Protein AF-A0A7C8CXV4-F1 (afdb_monomer)

Structure (mmCIF, N/CA/C/O backbone):
data_AF-A0A7C8CXV4-F1
#
_entry.id   AF-A0A7C8CXV4-F1
#
loop_
_atom_site.group_PDB
_atom_site.id
_atom_site.type_symbol
_atom_site.label_atom_id
_atom_site.label_alt_id
_atom_site.label_comp_id
_atom_site.label_asym_id
_atom_site.label_entity_id
_atom_site.label_seq_id
_atom_site.pdbx_PDB_ins_code
_atom_site.Cartn_x
_atom_site.Cartn_y
_atom_site.Cartn_z
_atom_site.occupancy
_atom_site.B_is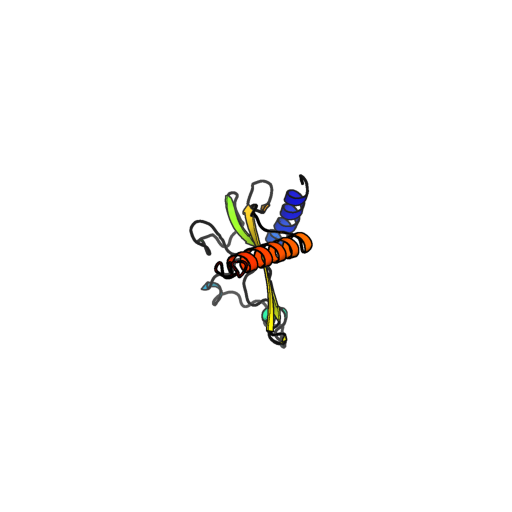o_or_equiv
_atom_site.auth_seq_id
_atom_site.auth_comp_id
_atom_site.auth_asym_id
_atom_site.auth_atom_id
_atom_site.pdbx_PDB_model_num
ATOM 1 N N . MET A 1 1 ? 17.976 12.568 1.603 1.00 44.28 1 MET A N 1
ATOM 2 C CA . MET A 1 1 ? 17.434 12.660 0.219 1.00 44.28 1 MET A CA 1
ATOM 3 C C . MET A 1 1 ? 17.935 11.610 -0.794 1.00 44.28 1 MET A C 1
ATOM 5 O O . MET A 1 1 ? 17.115 10.847 -1.283 1.00 44.28 1 MET A O 1
ATOM 9 N N . LYS A 1 2 ? 19.221 11.546 -1.205 1.00 39.94 2 LYS A N 1
ATOM 10 C CA . LYS A 1 2 ? 19.650 10.566 -2.249 1.00 39.94 2 LYS A CA 1
ATOM 11 C C . LYS A 1 2 ? 19.667 9.095 -1.789 1.00 39.94 2 LYS A C 1
ATOM 13 O O . LYS A 1 2 ? 19.740 8.210 -2.637 1.00 39.94 2 LYS A O 1
ATOM 18 N N . ASN A 1 3 ? 19.592 8.840 -0.480 1.00 49.81 3 ASN A N 1
ATOM 19 C CA . ASN A 1 3 ? 19.761 7.504 0.095 1.00 49.81 3 ASN A CA 1
ATOM 20 C C . ASN A 1 3 ? 18.440 6.863 0.565 1.00 49.81 3 ASN A C 1
ATOM 22 O O . ASN A 1 3 ? 18.346 5.642 0.504 1.00 49.81 3 ASN A O 1
ATOM 26 N N . GLU A 1 4 ? 17.406 7.619 0.971 1.00 52.88 4 GLU A N 1
ATOM 27 C CA . GLU A 1 4 ? 16.158 7.023 1.490 1.00 52.88 4 GLU A CA 1
ATOM 28 C C . GLU A 1 4 ? 15.435 6.196 0.425 1.00 52.88 4 GLU A C 1
ATOM 30 O O . GLU A 1 4 ? 15.069 5.058 0.692 1.00 52.88 4 GLU A O 1
ATOM 35 N N . GLY A 1 5 ? 15.303 6.704 -0.807 1.00 53.41 5 GLY A N 1
ATOM 36 C CA . GLY A 1 5 ? 14.672 5.951 -1.900 1.00 53.41 5 GLY A CA 1
ATOM 37 C C . GLY A 1 5 ? 15.408 4.651 -2.253 1.00 53.41 5 GLY A C 1
ATOM 38 O O . GLY A 1 5 ? 14.785 3.694 -2.709 1.00 53.41 5 GLY A O 1
ATOM 39 N N . ARG A 1 6 ? 16.723 4.591 -1.992 1.00 54.84 6 ARG A N 1
ATOM 40 C CA . ARG A 1 6 ? 17.530 3.376 -2.143 1.00 54.84 6 ARG A CA 1
ATOM 41 C C . ARG A 1 6 ? 17.305 2.409 -0.980 1.00 54.84 6 ARG A C 1
ATOM 43 O O . ARG A 1 6 ? 17.024 1.248 -1.233 1.00 54.84 6 ARG A O 1
ATOM 50 N N . VAL A 1 7 ? 17.360 2.884 0.266 1.00 59.03 7 VAL A N 1
ATOM 51 C CA . VAL A 1 7 ? 17.119 2.056 1.463 1.00 59.03 7 VAL A CA 1
ATOM 52 C C . VAL A 1 7 ? 15.693 1.498 1.472 1.00 59.03 7 VAL A C 1
ATOM 54 O O . VAL A 1 7 ? 15.507 0.307 1.711 1.00 59.03 7 VAL A O 1
ATOM 57 N N . LYS A 1 8 ? 14.686 2.313 1.124 1.00 58.28 8 LYS A N 1
ATOM 58 C CA . LYS A 1 8 ? 13.310 1.845 0.915 1.00 58.28 8 LYS A CA 1
ATOM 59 C C . LYS A 1 8 ? 13.251 0.777 -0.175 1.00 58.28 8 LYS A C 1
ATOM 61 O O . LYS A 1 8 ? 12.675 -0.275 0.065 1.00 58.28 8 LYS A O 1
ATOM 66 N N . GLY A 1 9 ? 13.888 0.998 -1.330 1.00 57.97 9 GLY A N 1
ATOM 67 C CA . GLY A 1 9 ? 13.974 0.004 -2.408 1.00 57.97 9 GLY A CA 1
ATOM 68 C C . GLY A 1 9 ? 14.636 -1.316 -1.986 1.00 57.97 9 GLY A C 1
ATOM 69 O O . GLY A 1 9 ? 14.143 -2.381 -2.345 1.00 57.97 9 GLY A O 1
ATOM 70 N N . GLU A 1 10 ? 15.696 -1.266 -1.176 1.00 60.47 10 GLU A N 1
ATOM 71 C CA . GLU A 1 10 ? 16.410 -2.442 -0.655 1.00 60.47 10 GLU A CA 1
ATOM 72 C C . GLU A 1 10 ? 15.567 -3.226 0.375 1.00 60.47 10 GLU A C 1
ATOM 74 O O . GLU A 1 10 ? 15.480 -4.452 0.286 1.00 60.47 10 GLU A O 1
ATOM 79 N N . ILE A 1 11 ? 14.882 -2.548 1.308 1.00 59.06 11 ILE A N 1
ATOM 80 C CA . ILE A 1 11 ? 13.957 -3.183 2.272 1.00 59.06 11 ILE A CA 1
ATOM 81 C C . ILE A 1 11 ? 12.762 -3.811 1.543 1.00 59.06 11 ILE A C 1
ATOM 83 O O . ILE A 1 11 ? 12.432 -4.977 1.764 1.00 59.06 11 ILE A O 1
ATOM 87 N N . CYS A 1 12 ? 12.146 -3.039 0.646 1.00 55.31 12 CYS A N 1
ATOM 88 C CA . CYS A 1 12 ? 11.017 -3.449 -0.180 1.00 55.31 12 CYS A CA 1
ATOM 89 C C . CYS A 1 12 ? 11.403 -4.672 -1.034 1.00 55.31 12 CYS A C 1
ATOM 91 O O . CYS A 1 12 ? 10.689 -5.670 -1.038 1.00 55.31 12 CYS A O 1
ATOM 93 N N . GLY A 1 13 ? 12.581 -4.649 -1.670 1.00 56.81 13 GLY A N 1
ATOM 94 C CA . GLY A 1 13 ? 13.096 -5.749 -2.486 1.00 56.81 13 GLY A CA 1
ATOM 95 C C . GLY A 1 13 ? 13.269 -7.058 -1.720 1.00 56.81 13 GLY A C 1
ATOM 96 O O . GLY A 1 13 ? 12.714 -8.070 -2.140 1.00 56.81 13 GLY A O 1
ATOM 97 N N . ARG A 1 14 ? 13.950 -7.039 -0.563 1.00 59.53 14 ARG A N 1
ATOM 98 C CA . ARG A 1 14 ? 14.111 -8.248 0.270 1.00 59.53 14 ARG A CA 1
ATOM 99 C C . ARG A 1 14 ? 12.763 -8.825 0.704 1.00 59.53 14 ARG A C 1
ATOM 101 O O . ARG A 1 14 ? 12.539 -10.026 0.609 1.00 59.53 14 ARG A O 1
ATOM 108 N N . TRP A 1 15 ? 11.832 -7.965 1.116 1.00 57.38 15 TRP A N 1
ATOM 109 C CA . TRP A 1 15 ? 10.493 -8.397 1.514 1.00 57.38 15 TRP A CA 1
ATOM 110 C C . TRP A 1 15 ? 9.673 -8.962 0.340 1.00 57.38 15 TRP A C 1
ATOM 112 O O . TRP A 1 15 ? 8.937 -9.932 0.513 1.00 57.38 15 TRP A O 1
ATOM 122 N N . MET A 1 16 ? 9.820 -8.418 -0.872 1.00 60.09 16 MET A N 1
ATOM 123 C CA . MET A 1 16 ? 9.141 -8.945 -2.063 1.00 60.09 16 MET A CA 1
ATOM 124 C C . MET A 1 16 ? 9.717 -10.272 -2.563 1.00 60.09 16 MET A C 1
ATOM 126 O O . MET A 1 16 ? 8.972 -11.075 -3.122 1.00 60.09 16 MET A O 1
ATOM 130 N N . GLU A 1 17 ? 11.005 -10.530 -2.344 1.00 61.59 17 GLU A N 1
ATOM 131 C CA . GLU A 1 17 ? 11.636 -11.812 -2.675 1.00 61.59 17 GLU A CA 1
ATOM 132 C C . GLU A 1 17 ? 11.264 -12.918 -1.672 1.00 61.59 17 GLU A C 1
ATOM 134 O O . GLU A 1 17 ? 10.949 -14.035 -2.092 1.00 61.59 17 GLU A O 1
ATOM 139 N N . ASP A 1 18 ? 11.220 -12.600 -0.373 1.00 53.34 18 ASP A N 1
ATOM 140 C CA . ASP A 1 18 ? 10.992 -13.583 0.694 1.00 53.34 18 ASP A CA 1
ATOM 141 C C . ASP A 1 18 ? 9.505 -13.770 1.084 1.00 53.34 18 ASP A C 1
ATOM 143 O O . ASP A 1 18 ? 9.121 -14.840 1.577 1.00 53.34 18 ASP A O 1
ATOM 147 N N . HIS A 1 19 ? 8.649 -12.747 0.921 1.00 51.50 19 HIS A N 1
ATOM 148 C CA . HIS A 1 19 ? 7.347 -12.676 1.616 1.00 51.50 19 HIS A CA 1
ATOM 149 C C . HIS A 1 19 ? 6.126 -12.245 0.781 1.00 51.50 19 HIS A C 1
ATOM 151 O O . HIS A 1 19 ? 4.997 -12.347 1.279 1.00 51.50 19 HIS A O 1
ATOM 157 N N . VAL A 1 20 ? 6.272 -11.824 -0.483 1.00 54.91 20 VAL A N 1
ATOM 158 C CA . VAL A 1 20 ? 5.089 -11.497 -1.301 1.00 54.91 20 VAL A CA 1
ATOM 159 C C . VAL A 1 20 ? 4.292 -12.746 -1.680 1.00 54.91 20 VAL A C 1
ATOM 161 O O . VAL A 1 20 ? 4.763 -13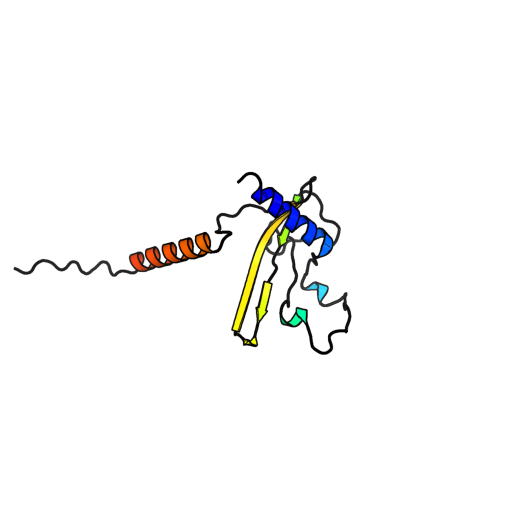.672 -2.343 1.00 54.91 20 VAL A O 1
ATOM 164 N N . VAL A 1 21 ? 3.016 -12.727 -1.300 1.00 54.97 21 VAL A N 1
ATOM 165 C CA . VAL A 1 21 ? 1.985 -13.636 -1.787 1.00 54.97 21 VAL A CA 1
ATOM 166 C C . VAL A 1 21 ? 0.931 -12.771 -2.459 1.00 54.97 21 VAL A C 1
ATOM 168 O O . VAL A 1 21 ? 0.044 -12.240 -1.791 1.00 54.97 21 VAL A O 1
ATOM 171 N N . VAL A 1 22 ? 1.036 -12.649 -3.786 1.00 51.62 22 VAL A N 1
ATOM 172 C CA . VAL A 1 22 ? 0.001 -12.015 -4.610 1.00 51.62 22 VAL A CA 1
ATOM 173 C C . VAL A 1 22 ? -1.307 -12.771 -4.389 1.00 51.62 22 VAL A C 1
ATOM 175 O O . VAL A 1 22 ? -1.405 -13.951 -4.739 1.00 51.62 22 VAL A O 1
ATOM 178 N N . HIS A 1 23 ? -2.286 -12.117 -3.768 1.00 43.69 23 HIS A N 1
ATOM 179 C CA . HIS A 1 23 ? -3.567 -12.730 -3.425 1.00 43.69 23 HIS A CA 1
ATOM 180 C C . HIS A 1 23 ? -4.641 -12.230 -4.388 1.00 43.69 23 HIS A C 1
ATOM 182 O O . HIS A 1 23 ? -4.759 -11.037 -4.639 1.00 43.69 23 HIS A O 1
ATOM 188 N N . THR A 1 24 ? -5.454 -13.142 -4.911 1.00 35.25 24 THR A N 1
ATOM 189 C CA . THR A 1 24 ? -6.651 -12.802 -5.693 1.00 35.25 24 THR A CA 1
ATOM 190 C C . THR A 1 24 ? -7.843 -13.574 -5.133 1.00 35.25 24 THR A C 1
ATOM 192 O O . THR A 1 24 ? -7.653 -14.587 -4.460 1.00 35.25 24 THR A O 1
ATOM 195 N N . PRO A 1 25 ? -9.098 -13.199 -5.436 1.00 34.94 25 PRO A N 1
ATOM 196 C CA . PRO A 1 25 ? -10.265 -13.988 -5.020 1.00 34.94 25 PRO A CA 1
ATOM 197 C C . PRO A 1 25 ? -10.220 -15.464 -5.474 1.00 34.94 25 PRO A C 1
ATOM 199 O O . PRO A 1 25 ? -10.898 -16.325 -4.911 1.00 34.94 25 PRO A O 1
ATOM 202 N N . GLN A 1 26 ? -9.387 -15.781 -6.472 1.00 31.36 26 GLN A N 1
ATOM 203 C CA . GLN A 1 26 ? -9.178 -17.125 -7.011 1.00 31.36 26 GLN A CA 1
ATOM 204 C C . GLN A 1 26 ? -8.333 -18.025 -6.085 1.00 31.36 26 GLN A C 1
ATOM 206 O O . GLN A 1 26 ? -8.483 -19.246 -6.143 1.00 31.36 26 GLN A O 1
ATOM 211 N N . THR A 1 27 ? -7.528 -17.480 -5.158 1.00 37.88 27 THR A N 1
ATOM 212 C CA . THR A 1 27 ? -6.806 -18.294 -4.154 1.00 37.88 27 THR A CA 1
ATOM 213 C C . THR A 1 27 ? -7.697 -18.858 -3.040 1.00 37.88 27 THR A C 1
ATOM 215 O O . THR A 1 27 ? -7.222 -19.6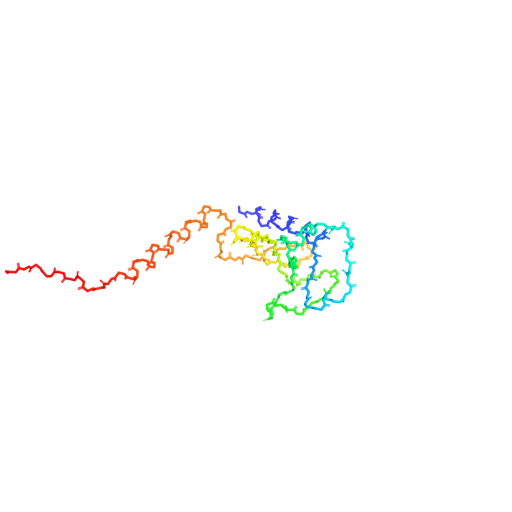55 -2.229 1.00 37.88 27 THR A O 1
ATOM 218 N N . SER A 1 28 ? -9.009 -18.587 -3.078 1.00 33.88 28 SER A N 1
ATOM 219 C CA . SER A 1 28 ? -10.040 -19.332 -2.332 1.00 33.88 28 SER A CA 1
ATOM 220 C C . SER A 1 28 ? -10.058 -20.842 -2.637 1.00 33.88 28 SER A C 1
ATOM 222 O O . SER A 1 28 ? -10.597 -21.625 -1.853 1.00 33.88 28 SER A O 1
ATOM 224 N N . ARG A 1 29 ? -9.428 -21.290 -3.737 1.00 32.78 29 ARG A N 1
ATOM 225 C CA . ARG A 1 29 ? -9.174 -22.709 -4.033 1.00 32.78 29 ARG A CA 1
ATOM 226 C C . ARG A 1 29 ? -7.730 -22.932 -4.488 1.00 32.78 29 ARG A C 1
ATOM 228 O O . ARG A 1 29 ? -7.407 -22.684 -5.642 1.00 32.78 29 ARG A O 1
ATOM 235 N N . GLY A 1 30 ? -6.873 -23.491 -3.628 1.00 33.50 30 GLY A N 1
ATOM 236 C CA . GLY A 1 30 ? -5.657 -24.151 -4.132 1.00 33.50 30 GLY A CA 1
ATOM 237 C C . GLY A 1 30 ? -4.480 -24.325 -3.181 1.00 33.50 30 GLY A C 1
ATOM 238 O O . GLY A 1 30 ? -3.685 -25.235 -3.389 1.00 33.50 30 GLY A O 1
ATOM 239 N N . ARG A 1 31 ? -4.338 -23.511 -2.128 1.00 36.12 31 ARG A N 1
ATOM 240 C CA . ARG A 1 31 ? -3.162 -23.618 -1.246 1.00 36.12 31 ARG A CA 1
ATOM 241 C C . ARG A 1 31 ? -3.520 -23.555 0.236 1.00 36.12 31 ARG A C 1
ATOM 243 O O . ARG A 1 31 ? -3.228 -22.569 0.902 1.00 36.12 31 ARG A O 1
ATOM 250 N N . ARG A 1 32 ? -4.088 -24.657 0.758 1.00 42.31 32 ARG A N 1
ATOM 251 C CA . ARG A 1 32 ? -4.075 -24.956 2.204 1.00 42.31 32 ARG A CA 1
ATOM 252 C C . ARG A 1 32 ? -2.614 -24.924 2.670 1.00 42.31 32 ARG A C 1
ATOM 254 O O . ARG A 1 32 ? -1.876 -25.874 2.420 1.00 42.31 32 ARG A O 1
ATOM 261 N N . ARG A 1 33 ? -2.176 -23.831 3.296 1.00 47.75 33 ARG A N 1
ATOM 262 C CA . ARG A 1 33 ? -0.881 -23.770 3.983 1.00 47.75 33 ARG A CA 1
ATOM 263 C C . ARG A 1 33 ? -1.127 -24.149 5.440 1.00 47.75 33 ARG A C 1
ATOM 265 O O . ARG A 1 33 ? -1.935 -23.498 6.086 1.00 47.75 33 ARG A O 1
ATOM 272 N N . SER A 1 34 ? -0.501 -25.249 5.867 1.00 36.91 34 SER A N 1
ATOM 273 C CA . SER A 1 34 ? -0.434 -25.776 7.242 1.00 36.91 34 SER A CA 1
ATOM 274 C C . SER A 1 34 ? -1.640 -25.485 8.146 1.00 36.91 34 SER A C 1
ATOM 276 O O . SER A 1 34 ? -1.710 -24.459 8.817 1.00 36.91 34 SER A O 1
ATOM 278 N N . SER A 1 35 ? -2.529 -26.473 8.257 1.00 35.19 35 SER A N 1
ATOM 279 C CA . SER A 1 35 ? -3.537 -26.603 9.317 1.00 35.19 35 SER A CA 1
ATOM 280 C C . SER A 1 35 ? -2.885 -26.871 10.689 1.00 35.19 35 SER A C 1
ATOM 282 O O . SER A 1 35 ? -3.059 -27.951 11.247 1.00 35.19 35 SER A O 1
ATOM 284 N N . GLY A 1 36 ? -2.061 -25.929 11.162 1.00 40.22 36 GLY A N 1
ATOM 285 C CA . GLY A 1 36 ? -1.222 -26.051 12.362 1.00 40.22 36 GLY A CA 1
ATOM 286 C C . GLY A 1 36 ? -1.591 -25.108 13.512 1.00 40.22 36 GLY A C 1
ATOM 287 O O . GLY A 1 36 ? -1.376 -25.471 14.661 1.00 40.22 36 GLY A O 1
ATOM 288 N N . ASP A 1 37 ? -2.206 -23.953 13.234 1.00 47.78 37 ASP A N 1
ATOM 289 C CA . ASP A 1 37 ? -2.684 -23.040 14.281 1.00 47.78 37 ASP A CA 1
ATOM 290 C C . ASP A 1 37 ? -4.096 -23.437 14.732 1.00 47.78 37 ASP A C 1
ATOM 292 O O . ASP A 1 37 ? -5.102 -22.905 14.254 1.00 47.78 37 ASP A O 1
ATOM 296 N N . SER A 1 38 ? -4.176 -24.354 15.698 1.00 44.34 38 SER A N 1
ATOM 297 C CA . SER A 1 38 ? -5.427 -24.699 16.395 1.00 44.34 38 SER A CA 1
ATOM 298 C C . SER A 1 38 ? -6.042 -23.522 17.167 1.00 44.34 38 SER A C 1
ATOM 300 O O . SER A 1 38 ? -7.213 -23.579 17.529 1.00 44.34 38 SER A O 1
ATOM 302 N N . GLU A 1 39 ? -5.288 -22.435 17.356 1.00 48.62 39 GLU A N 1
ATOM 303 C CA . GLU A 1 39 ? -5.767 -21.150 17.875 1.00 48.62 39 GLU A CA 1
ATOM 304 C C . GLU A 1 39 ? -5.571 -19.999 16.872 1.00 48.62 39 GLU A C 1
ATOM 306 O O . GLU A 1 39 ? -5.244 -18.883 17.266 1.00 48.62 39 GLU A O 1
ATOM 311 N N . GLY A 1 40 ? -5.799 -20.244 15.573 1.00 53.91 40 GLY A N 1
ATOM 312 C CA . GLY A 1 40 ? -5.944 -19.227 14.518 1.00 53.91 40 GLY A CA 1
ATOM 313 C C . GLY A 1 40 ? -5.039 -18.000 14.677 1.00 53.91 40 GLY A C 1
ATOM 314 O O . GLY A 1 40 ? -5.538 -16.941 15.053 1.00 53.91 40 GLY A O 1
ATOM 315 N N . GLY A 1 41 ? -3.735 -18.158 14.442 1.00 65.19 41 GLY A N 1
ATOM 316 C CA . GLY A 1 41 ? -2.722 -17.153 14.755 1.00 65.19 41 GLY A CA 1
ATOM 317 C C . GLY A 1 41 ? -2.743 -15.943 13.821 1.00 65.19 41 GLY A C 1
ATOM 318 O O . GLY A 1 41 ? -3.747 -15.241 13.703 1.00 65.19 41 GLY A O 1
ATOM 319 N N . LEU A 1 42 ? -1.622 -15.679 13.141 1.00 67.19 42 LEU A N 1
ATOM 320 C CA . LEU A 1 42 ? -1.398 -14.425 12.406 1.00 67.19 42 LEU A CA 1
ATOM 321 C C . LEU A 1 42 ? -2.532 -14.065 11.427 1.00 67.19 42 LEU A C 1
ATOM 323 O O . LEU A 1 42 ? -2.845 -12.891 11.283 1.00 67.19 42 LEU A O 1
ATOM 327 N N . PHE A 1 43 ? -3.211 -15.046 10.822 1.00 71.06 43 PHE A N 1
ATOM 328 C CA . PHE A 1 43 ? -4.336 -14.814 9.905 1.00 71.06 43 PHE A CA 1
ATOM 329 C C . PHE A 1 43 ? -5.544 -14.092 10.538 1.00 71.06 43 PHE A C 1
ATOM 331 O O . PHE A 1 43 ? -6.257 -13.382 9.833 1.00 71.06 43 PHE A O 1
ATOM 338 N N . ARG A 1 44 ? -5.783 -14.215 11.857 1.00 77.38 44 ARG A N 1
ATOM 339 C CA . ARG A 1 44 ? -6.849 -13.440 12.532 1.00 77.38 44 ARG A CA 1
ATOM 340 C C . ARG A 1 44 ? -6.521 -11.949 12.641 1.00 77.38 44 ARG A C 1
ATOM 342 O O . ARG A 1 44 ? -7.442 -11.148 12.758 1.00 77.38 44 ARG A O 1
ATOM 349 N N . LEU A 1 45 ? -5.236 -11.595 12.579 1.00 84.00 45 LEU A N 1
ATOM 350 C CA . LEU A 1 45 ? -4.743 -10.218 12.630 1.00 84.00 45 LEU A CA 1
ATOM 351 C C . LEU A 1 45 ? -4.339 -9.686 11.240 1.00 84.00 45 LEU A C 1
ATOM 353 O O . LEU A 1 45 ? -4.388 -8.484 11.008 1.00 84.00 45 LEU A O 1
ATOM 357 N N . PHE A 1 46 ? -3.988 -10.573 10.305 1.00 84.00 46 PHE A N 1
ATOM 358 C CA . PHE A 1 46 ? -3.591 -10.294 8.921 1.00 84.00 46 PHE A CA 1
ATOM 359 C C . PHE A 1 46 ? -4.462 -11.134 7.956 1.00 84.00 46 PHE A C 1
ATOM 361 O O . PHE A 1 46 ? -4.039 -12.204 7.508 1.00 84.00 46 PHE A O 1
ATOM 368 N N . PRO A 1 47 ? -5.708 -10.712 7.659 1.00 80.25 47 PRO A N 1
ATOM 369 C CA . PRO A 1 47 ? -6.672 -11.534 6.918 1.00 80.25 47 PRO A CA 1
ATOM 370 C C . PRO A 1 47 ? -6.582 -11.405 5.383 1.00 80.25 47 PRO A C 1
ATOM 372 O O . PRO A 1 47 ? -7.389 -12.011 4.677 1.00 80.25 47 PRO A O 1
ATOM 375 N N . HIS A 1 48 ? -5.650 -10.605 4.850 1.00 81.69 48 HIS A N 1
ATOM 376 C CA . HIS A 1 48 ? -5.557 -10.260 3.424 1.00 81.69 48 HIS A CA 1
ATOM 377 C C . HIS A 1 48 ? -4.222 -10.678 2.774 1.00 81.69 48 HIS A C 1
ATOM 379 O O . HIS A 1 48 ? -3.374 -11.322 3.390 1.00 81.69 48 HIS A O 1
ATOM 385 N N . GLY A 1 49 ? -4.062 -10.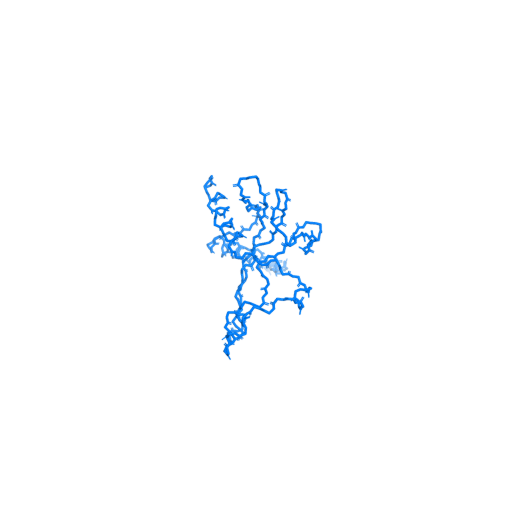370 1.482 1.00 78.31 49 GLY A N 1
ATOM 386 C CA . GLY A 1 49 ? -2.796 -10.523 0.761 1.00 78.31 49 GLY A CA 1
ATOM 387 C C . GLY A 1 49 ? -1.760 -9.475 1.162 1.00 78.31 49 GLY A C 1
ATOM 388 O O . GLY A 1 49 ? -2.086 -8.491 1.818 1.00 78.31 49 GLY A O 1
ATOM 389 N N . THR A 1 50 ? -0.508 -9.679 0.756 1.00 83.31 50 THR A N 1
ATOM 390 C CA . THR A 1 50 ? 0.578 -8.703 0.962 1.00 83.31 50 THR A CA 1
ATOM 391 C C . THR A 1 50 ? 0.799 -7.768 -0.231 1.00 83.31 50 THR A C 1
ATOM 393 O O . THR A 1 50 ? 1.566 -6.813 -0.115 1.00 83.31 50 THR A O 1
ATOM 396 N N . SER A 1 51 ? 0.187 -8.067 -1.382 1.00 87.25 51 SER A N 1
ATOM 397 C CA . SER A 1 51 ? 0.434 -7.395 -2.659 1.00 87.25 51 SER A CA 1
ATOM 398 C C . SER A 1 51 ? -0.594 -7.806 -3.724 1.00 87.25 51 SER A C 1
ATOM 400 O O . SER A 1 51 ? -1.056 -8.955 -3.731 1.00 87.25 51 SER A O 1
ATOM 402 N N . HIS A 1 52 ? -0.862 -6.924 -4.686 1.00 89.19 52 HIS A N 1
ATOM 403 C CA . HIS A 1 52 ? -1.458 -7.219 -5.991 1.00 89.19 52 HIS A CA 1
ATOM 404 C C . HIS A 1 52 ? -0.759 -6.422 -7.109 1.00 89.19 52 HIS A C 1
ATOM 406 O O . HIS A 1 52 ? -0.045 -5.457 -6.846 1.00 89.19 52 HIS A O 1
ATOM 412 N N . HIS A 1 53 ? -0.953 -6.817 -8.374 1.00 92.12 53 HIS A N 1
ATOM 413 C CA . HIS A 1 53 ? -0.501 -6.017 -9.526 1.00 92.12 53 HIS A CA 1
ATOM 414 C C . HIS A 1 53 ? -1.361 -4.753 -9.665 1.00 92.12 53 HIS A C 1
ATOM 416 O O . HIS A 1 53 ? -2.538 -4.766 -9.305 1.00 92.12 53 HIS A O 1
ATOM 422 N N . MET A 1 54 ? -0.778 -3.667 -10.170 1.00 91.88 54 MET A N 1
ATOM 423 C CA . MET A 1 54 ? -1.448 -2.375 -10.354 1.00 91.88 54 MET A CA 1
ATOM 424 C C . MET A 1 54 ? -1.058 -1.757 -11.699 1.00 91.88 54 MET A C 1
ATOM 426 O O . MET A 1 54 ? 0.117 -1.771 -12.072 1.00 91.88 54 MET A O 1
ATOM 430 N N . GLY A 1 55 ? -2.022 -1.151 -12.392 1.00 92.38 55 GLY A N 1
ATOM 431 C CA . GLY A 1 55 ? -1.781 -0.486 -13.670 1.00 92.38 55 GLY A CA 1
ATOM 432 C C . GLY A 1 55 ? -2.992 0.311 -14.139 1.00 92.38 55 GLY A C 1
ATOM 433 O O . GLY A 1 55 ? -3.223 1.410 -13.636 1.00 92.38 55 GLY A O 1
ATOM 434 N N . LEU A 1 56 ? -3.729 -0.210 -15.122 1.00 94.69 56 LEU A N 1
ATOM 435 C CA . LEU A 1 56 ? -4.979 0.409 -15.590 1.00 94.69 56 LEU A CA 1
ATOM 436 C C . LEU A 1 56 ? -6.135 0.140 -14.622 1.00 94.69 56 LEU A C 1
ATOM 438 O O . LEU A 1 56 ? -6.933 1.037 -14.357 1.00 94.69 56 LEU A O 1
ATOM 442 N N . ASP A 1 57 ? -6.178 -1.069 -14.066 1.00 92.50 57 ASP A N 1
ATOM 443 C CA . ASP A 1 57 ? -7.054 -1.432 -12.957 1.00 92.50 57 ASP A CA 1
ATOM 444 C C . ASP A 1 57 ? -6.306 -1.339 -11.618 1.00 92.50 57 ASP A C 1
ATOM 446 O O . ASP A 1 57 ? -5.078 -1.466 -11.546 1.00 92.50 57 ASP A O 1
ATOM 450 N N . VAL A 1 58 ? -7.060 -1.138 -10.530 1.00 91.12 58 VA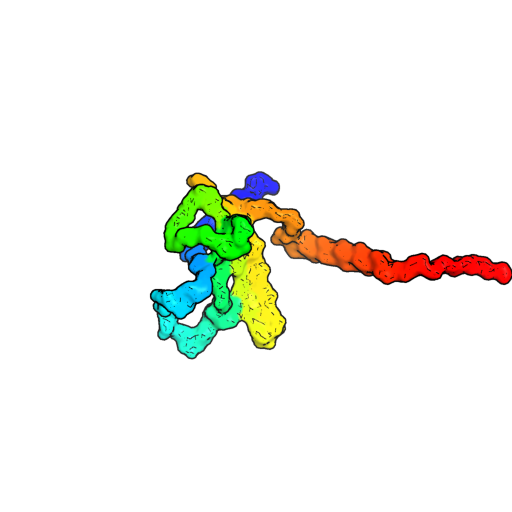L A N 1
ATOM 451 C CA . VAL A 1 58 ? -6.508 -1.150 -9.162 1.00 91.12 58 VAL A CA 1
ATOM 452 C C . VAL A 1 58 ? -5.932 -2.532 -8.854 1.00 91.12 58 VAL A C 1
ATOM 454 O O . VAL A 1 58 ? -4.768 -2.637 -8.487 1.00 91.12 58 VAL A O 1
ATOM 457 N N . HIS A 1 59 ? -6.722 -3.586 -9.076 1.00 91.31 59 HIS A N 1
ATOM 458 C CA . HIS A 1 59 ? -6.280 -4.981 -9.043 1.00 91.31 59 HIS A CA 1
ATOM 459 C C . HIS A 1 59 ? -6.003 -5.457 -10.477 1.00 91.31 59 HIS A C 1
ATOM 461 O O . HIS A 1 59 ? -6.813 -6.180 -11.059 1.00 91.31 59 HIS A O 1
ATOM 467 N N . ASP A 1 60 ? -4.896 -5.006 -11.066 1.00 91.94 60 ASP A N 1
ATOM 468 C CA . ASP A 1 60 ? -4.579 -5.298 -12.468 1.00 91.94 60 ASP A CA 1
ATOM 469 C C . ASP A 1 60 ? -4.230 -6.781 -12.691 1.00 91.94 60 ASP A C 1
ATOM 471 O O . ASP A 1 60 ? -3.871 -7.534 -11.776 1.00 91.94 60 ASP A O 1
ATOM 475 N N . VAL A 1 61 ? -4.324 -7.218 -13.944 1.00 88.31 61 VAL A N 1
ATOM 476 C CA . VAL A 1 61 ? -3.906 -8.549 -14.363 1.00 88.31 61 VAL A CA 1
ATOM 477 C C . VAL A 1 61 ? -2.385 -8.662 -14.335 1.00 88.31 61 VAL A C 1
ATOM 479 O O . VAL A 1 61 ? -1.648 -7.842 -14.877 1.00 88.31 61 VAL A O 1
ATOM 482 N N . GLY A 1 62 ? -1.883 -9.749 -13.760 1.00 83.06 62 GLY A N 1
ATOM 483 C CA . GLY A 1 62 ? -0.457 -10.032 -13.786 1.00 83.06 62 GLY A CA 1
ATOM 484 C C . GLY A 1 62 ? -0.145 -11.477 -13.422 1.00 83.06 62 GLY A C 1
ATOM 485 O O . GLY A 1 62 ? -0.980 -12.188 -12.857 1.00 83.06 62 GLY A O 1
ATOM 486 N N . PRO A 1 63 ? 1.045 -11.972 -13.790 1.00 78.38 63 PRO A N 1
ATOM 487 C CA . PRO A 1 63 ? 1.375 -13.373 -13.615 1.00 78.38 63 PRO A CA 1
ATOM 488 C C . PRO A 1 63 ? 1.783 -13.676 -12.167 1.00 78.38 63 PRO A C 1
ATOM 490 O O . PRO A 1 63 ? 2.541 -12.933 -11.550 1.00 78.38 63 PRO A O 1
ATOM 493 N N . PHE A 1 64 ? 1.382 -14.844 -11.662 1.00 68.81 64 PHE A N 1
ATOM 494 C CA . PHE A 1 64 ? 1.802 -15.385 -10.358 1.00 68.81 64 PHE A CA 1
ATOM 495 C C . PHE A 1 64 ? 3.212 -16.019 -10.394 1.00 68.81 64 PHE A C 1
ATOM 497 O O . PHE A 1 64 ? 3.456 -17.061 -9.786 1.00 68.81 64 PHE A O 1
ATOM 504 N N . ARG A 1 65 ? 4.131 -15.440 -11.176 1.00 74.94 65 ARG A N 1
ATOM 505 C CA . ARG A 1 65 ? 5.509 -15.928 -11.386 1.00 74.94 65 ARG A CA 1
ATOM 506 C C . ARG A 1 65 ? 6.515 -14.867 -10.940 1.00 74.94 65 ARG A C 1
ATOM 508 O O . ARG A 1 65 ? 6.116 -13.805 -10.480 1.00 74.94 65 ARG A O 1
ATOM 515 N N . LYS A 1 66 ? 7.815 -15.135 -11.116 1.00 78.94 66 LYS A N 1
ATOM 516 C CA . LYS A 1 66 ? 8.870 -14.130 -10.905 1.00 78.94 66 LYS A CA 1
ATOM 517 C C . LYS A 1 66 ? 8.514 -12.810 -11.599 1.00 78.94 66 LYS A C 1
ATOM 519 O O . LYS A 1 66 ? 8.186 -12.813 -12.789 1.00 78.94 66 LYS A O 1
ATOM 524 N N . PHE A 1 67 ? 8.610 -11.716 -10.850 1.00 84.06 67 PHE A N 1
ATOM 525 C CA . PHE A 1 67 ? 8.409 -10.369 -11.365 1.00 84.06 67 PHE A CA 1
ATOM 526 C C . PHE A 1 67 ? 9.407 -10.049 -12.481 1.00 84.06 67 PHE A C 1
ATOM 528 O O . PHE A 1 67 ? 10.516 -10.583 -12.531 1.00 84.06 67 PHE A O 1
ATOM 535 N N . GLN A 1 68 ? 8.983 -9.197 -13.409 1.00 87.25 68 GLN A N 1
ATOM 536 C CA . GLN A 1 68 ? 9.765 -8.775 -14.566 1.00 87.25 68 GLN A CA 1
ATOM 537 C C . GLN A 1 68 ? 9.831 -7.248 -14.575 1.00 87.25 68 GLN A C 1
ATOM 539 O O . GLN A 1 68 ? 8.878 -6.586 -14.162 1.00 87.25 68 GLN A O 1
ATOM 544 N N . LYS A 1 69 ? 10.945 -6.690 -15.064 1.00 92.38 69 LYS A N 1
ATOM 545 C CA . LYS A 1 69 ? 11.139 -5.240 -15.191 1.00 92.38 69 LYS A CA 1
ATOM 546 C C . LYS A 1 69 ? 9.920 -4.577 -15.844 1.00 92.38 69 LYS A C 1
ATOM 548 O O . LYS A 1 69 ? 9.500 -4.995 -16.920 1.00 92.38 69 LYS A O 1
ATOM 553 N N . GLY A 1 70 ? 9.404 -3.527 -15.210 1.00 91.38 70 GLY A N 1
ATOM 554 C CA . GLY A 1 70 ? 8.223 -2.783 -15.655 1.00 91.38 70 GLY A CA 1
ATOM 555 C C . GLY A 1 70 ? 6.898 -3.230 -15.028 1.00 91.38 70 GLY A C 1
ATOM 556 O O . GLY A 1 70 ? 5.919 -2.507 -15.167 1.00 91.38 70 GLY A O 1
ATOM 557 N N . MET A 1 71 ? 6.851 -4.359 -14.308 1.00 92.44 71 MET A N 1
ATOM 558 C CA . MET A 1 71 ? 5.694 -4.696 -13.466 1.00 92.44 71 MET A CA 1
ATOM 559 C C . MET A 1 71 ? 5.610 -3.745 -12.268 1.00 92.44 71 MET A C 1
ATOM 561 O O . MET A 1 71 ? 6.640 -3.389 -11.689 1.00 92.44 71 MET A O 1
ATOM 565 N N . VAL A 1 72 ? 4.388 -3.366 -11.890 1.00 93.19 72 VAL A N 1
ATOM 566 C CA . VAL A 1 72 ? 4.091 -2.527 -10.723 1.00 93.19 72 VAL A CA 1
ATOM 567 C C . VAL A 1 72 ? 3.133 -3.279 -9.804 1.00 93.19 72 VAL A C 1
ATOM 569 O O . VAL A 1 72 ? 2.176 -3.898 -10.271 1.00 93.19 72 VAL A O 1
ATOM 572 N N . VAL A 1 73 ? 3.405 -3.233 -8.502 1.00 91.69 73 VAL A N 1
ATOM 573 C CA . VAL A 1 73 ? 2.613 -3.903 -7.464 1.00 91.69 73 VAL A CA 1
ATOM 574 C C . VAL A 1 73 ? 2.384 -3.007 -6.251 1.00 91.69 73 VAL A C 1
ATOM 576 O O . VAL A 1 73 ? 3.127 -2.046 -6.035 1.00 91.69 73 VAL A O 1
ATOM 579 N N . THR A 1 74 ? 1.392 -3.349 -5.432 1.00 92.00 74 THR A N 1
ATOM 580 C CA . THR A 1 74 ? 1.255 -2.837 -4.060 1.00 92.00 74 THR A CA 1
ATOM 581 C C . THR A 1 74 ? 2.167 -3.580 -3.087 1.00 92.00 74 THR A C 1
ATOM 583 O O . THR A 1 74 ? 2.540 -4.737 -3.300 1.00 92.00 74 THR A O 1
ATOM 586 N N . VAL A 1 75 ? 2.511 -2.905 -1.994 1.00 90.50 75 VAL A N 1
ATOM 587 C CA . VAL A 1 75 ? 3.184 -3.442 -0.809 1.00 90.50 75 VAL A CA 1
ATOM 588 C C . VAL A 1 75 ? 2.378 -2.954 0.389 1.00 90.50 75 VAL A C 1
ATOM 590 O O . VAL A 1 75 ? 2.533 -1.815 0.814 1.00 90.50 75 VAL A O 1
ATOM 593 N N . GLU A 1 76 ? 1.452 -3.789 0.863 1.00 90.06 76 GLU A N 1
ATOM 594 C CA . GLU A 1 76 ? 0.283 -3.365 1.656 1.00 90.06 76 GLU A CA 1
ATOM 595 C C . GLU A 1 76 ? 0.157 -4.100 3.002 1.00 90.06 76 GLU A C 1
ATOM 597 O O . GLU A 1 76 ? -0.875 -4.677 3.348 1.00 90.06 76 GLU A O 1
ATOM 602 N N . ALA A 1 77 ? 1.231 -4.124 3.791 1.00 87.69 77 ALA A N 1
ATOM 603 C CA . ALA A 1 77 ? 1.199 -4.771 5.099 1.00 87.69 77 ALA A CA 1
ATOM 604 C C . ALA A 1 77 ? 0.216 -4.060 6.053 1.00 87.69 77 ALA A C 1
ATOM 606 O O . ALA A 1 77 ? 0.295 -2.847 6.264 1.00 87.69 77 ALA A O 1
ATOM 607 N N . GLY A 1 78 ? -0.700 -4.821 6.662 1.00 88.06 78 GLY A N 1
ATOM 608 C CA . GLY A 1 78 ? -1.671 -4.287 7.611 1.00 88.06 78 GLY A CA 1
ATOM 609 C C . GLY A 1 78 ? -2.062 -5.263 8.712 1.00 88.06 78 GLY A C 1
ATOM 610 O O . GLY A 1 78 ? -2.088 -6.471 8.510 1.00 88.06 78 GLY A O 1
ATOM 611 N N . ILE A 1 79 ? -2.363 -4.723 9.888 1.00 90.25 79 ILE A N 1
ATOM 612 C CA . ILE A 1 79 ? -2.845 -5.459 11.052 1.00 90.25 79 ILE A CA 1
ATOM 613 C C . ILE A 1 79 ? -4.236 -4.958 11.442 1.00 90.25 79 ILE A C 1
ATOM 615 O O . ILE A 1 79 ? -4.497 -3.757 11.473 1.00 90.25 79 ILE A O 1
ATOM 619 N N . SER A 1 80 ? -5.133 -5.886 11.752 1.00 89.56 80 SER A N 1
ATOM 620 C CA . SER A 1 80 ? -6.457 -5.632 12.321 1.00 89.56 80 SER A CA 1
ATOM 621 C C . SER A 1 80 ? -6.517 -6.245 13.714 1.00 89.56 80 SER A C 1
ATOM 623 O O . SER A 1 80 ? -6.121 -7.393 13.894 1.00 89.56 80 SER A O 1
ATOM 625 N N . ILE A 1 81 ? -7.029 -5.505 14.695 1.00 90.31 81 ILE A N 1
ATOM 626 C CA . ILE A 1 81 ? -7.220 -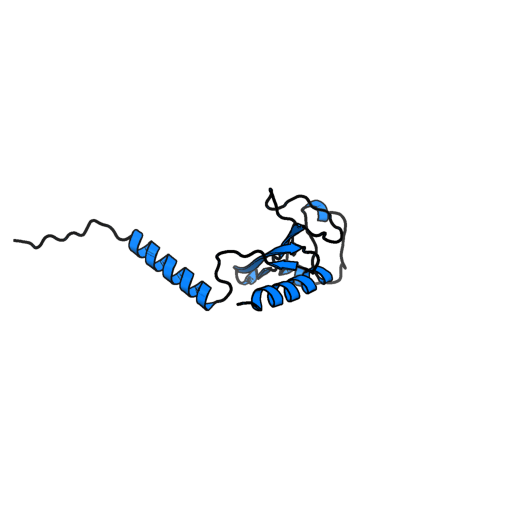5.962 16.075 1.00 90.31 81 ILE A CA 1
ATOM 627 C C . ILE A 1 81 ? -8.713 -5.795 16.408 1.00 90.31 81 ILE A C 1
ATOM 629 O O . ILE A 1 81 ? -9.112 -4.772 16.969 1.00 90.31 81 ILE A O 1
ATOM 633 N N . PRO A 1 82 ? -9.577 -6.761 16.024 1.00 85.81 82 PRO A N 1
ATOM 634 C CA . PRO A 1 82 ? -11.032 -6.606 16.116 1.00 85.81 82 PRO A CA 1
ATOM 635 C C . PRO A 1 82 ? -11.550 -6.320 17.530 1.00 85.81 82 PRO A C 1
ATOM 637 O O . PRO A 1 82 ? -12.541 -5.615 17.683 1.00 85.81 82 PRO A O 1
ATOM 640 N N . GLN A 1 83 ? -10.873 -6.847 18.553 1.00 90.00 83 GLN A N 1
ATOM 641 C CA . GLN A 1 83 ? -11.208 -6.663 19.967 1.00 90.00 83 GLN A CA 1
ATOM 642 C C . GLN A 1 83 ? -11.058 -5.203 20.424 1.00 90.00 83 GLN A C 1
ATOM 644 O O . GLN A 1 83 ? -11.834 -4.751 21.258 1.00 90.00 83 GLN A O 1
ATOM 649 N N . GLU A 1 84 ? -10.111 -4.468 19.835 1.00 91.31 84 GLU A N 1
ATOM 650 C CA . GLU A 1 84 ? -9.850 -3.048 20.109 1.00 91.31 84 GLU A CA 1
ATOM 651 C C . GLU A 1 84 ? -10.569 -2.121 19.107 1.00 91.31 84 GLU A C 1
ATOM 653 O O . GLU A 1 84 ? -10.403 -0.904 19.141 1.00 91.31 84 GLU A O 1
ATOM 658 N N . GLY A 1 85 ? -11.341 -2.681 18.165 1.00 92.38 85 GLY A N 1
ATOM 659 C CA . GLY A 1 85 ? -12.045 -1.921 17.125 1.00 92.38 85 GLY A CA 1
ATOM 660 C C . GLY A 1 85 ? -11.132 -1.175 16.141 1.00 92.38 85 GLY A C 1
ATOM 661 O O . GLY A 1 85 ? -11.589 -0.247 15.475 1.00 92.38 85 GLY A O 1
ATOM 662 N N . PHE A 1 86 ? -9.853 -1.554 16.046 1.00 91.06 86 PHE A N 1
ATOM 663 C CA . PHE A 1 86 ? -8.813 -0.778 15.364 1.00 91.06 86 PHE A CA 1
ATOM 664 C C . PHE A 1 86 ? -7.998 -1.613 14.365 1.00 91.06 86 PHE A C 1
ATOM 666 O O . PHE A 1 86 ? -7.874 -2.831 14.487 1.00 91.06 86 PHE A O 1
ATOM 673 N N . GLY A 1 87 ? -7.406 -0.948 13.372 1.00 91.44 87 GLY A N 1
ATOM 674 C CA . GLY A 1 87 ? -6.476 -1.554 12.426 1.00 91.44 87 GLY A CA 1
ATOM 675 C C . GLY A 1 87 ? -5.671 -0.507 11.660 1.00 91.44 87 GLY A C 1
ATOM 676 O O . GLY A 1 87 ? -6.126 0.618 11.463 1.00 91.44 87 GLY A O 1
ATOM 677 N N . ILE A 1 88 ? -4.474 -0.891 11.220 1.00 92.44 88 ILE A N 1
ATOM 678 C CA . ILE A 1 88 ? -3.555 -0.067 10.425 1.00 92.44 88 ILE A CA 1
ATOM 679 C C . ILE A 1 88 ? -3.164 -0.869 9.189 1.00 92.44 88 ILE A C 1
ATOM 681 O O . ILE A 1 88 ? -2.765 -2.022 9.320 1.00 92.44 88 ILE A O 1
ATOM 685 N N . ARG A 1 89 ? -3.192 -0.252 8.007 1.00 92.31 89 ARG A N 1
ATOM 686 C CA . ARG A 1 89 ? -2.486 -0.742 6.816 1.00 92.31 89 ARG A CA 1
ATOM 687 C C . ARG A 1 89 ? -1.647 0.396 6.255 1.00 92.31 89 ARG A C 1
ATOM 689 O O . ARG A 1 89 ? -2.141 1.517 6.162 1.00 92.31 89 ARG A O 1
ATOM 696 N N . ILE A 1 90 ? -0.397 0.106 5.913 1.00 89.19 90 ILE A N 1
ATOM 697 C CA . ILE A 1 90 ? 0.489 1.031 5.203 1.00 89.19 90 ILE A CA 1
ATOM 698 C C . ILE A 1 90 ? 0.727 0.420 3.828 1.00 89.19 90 ILE A C 1
ATOM 700 O O . ILE A 1 90 ? 1.065 -0.759 3.724 1.00 89.19 90 ILE A O 1
ATOM 704 N N . GLU A 1 91 ? 0.483 1.209 2.788 1.00 91.00 91 GLU A N 1
ATOM 705 C CA . GLU A 1 91 ? 0.465 0.752 1.404 1.00 91.00 91 GLU A CA 1
ATOM 706 C C . GLU A 1 91 ? 1.337 1.655 0.535 1.00 91.00 91 GLU A C 1
ATOM 708 O O . GLU A 1 91 ? 1.078 2.850 0.403 1.00 91.00 91 GLU A O 1
ATOM 713 N N . ASP A 1 92 ? 2.360 1.054 -0.065 1.00 90.31 92 ASP A N 1
ATOM 714 C CA . ASP A 1 92 ? 3.241 1.680 -1.049 1.00 90.31 92 ASP A CA 1
ATOM 715 C C . ASP A 1 92 ? 3.080 1.004 -2.418 1.00 90.31 92 ASP A C 1
ATOM 717 O O . ASP A 1 92 ? 2.624 -0.136 -2.529 1.00 90.31 92 ASP A O 1
ATOM 721 N N . ARG A 1 93 ? 3.503 1.692 -3.483 1.00 91.94 93 ARG A N 1
ATOM 722 C CA . ARG A 1 93 ? 3.545 1.137 -4.847 1.00 91.94 93 ARG A CA 1
ATOM 723 C C . ARG A 1 93 ? 4.991 0.916 -5.259 1.00 91.94 93 ARG A C 1
ATOM 725 O O . ARG A 1 93 ? 5.785 1.853 -5.205 1.00 91.94 93 ARG A O 1
ATOM 732 N N . ALA A 1 94 ? 5.339 -0.279 -5.719 1.00 92.12 94 ALA A N 1
ATOM 733 C CA . ALA A 1 94 ? 6.697 -0.632 -6.120 1.00 92.12 94 ALA A CA 1
ATOM 734 C C . ALA A 1 94 ? 6.752 -1.088 -7.583 1.00 92.12 94 ALA A C 1
ATOM 736 O O . ALA A 1 94 ? 5.972 -1.933 -8.014 1.00 92.12 94 ALA A O 1
ATOM 737 N N . ALA A 1 95 ? 7.702 -0.544 -8.343 1.00 93.19 95 ALA A N 1
ATOM 738 C CA . ALA A 1 95 ? 8.011 -0.967 -9.704 1.00 93.19 95 ALA A CA 1
ATOM 739 C C . ALA A 1 95 ? 9.272 -1.840 -9.730 1.00 93.19 95 ALA A C 1
ATOM 741 O O . ALA A 1 95 ? 10.310 -1.461 -9.177 1.00 93.19 95 ALA A O 1
ATOM 742 N N . ALA A 1 96 ? 9.203 -2.980 -10.416 1.00 91.06 96 ALA A N 1
ATOM 743 C CA . ALA A 1 96 ? 10.357 -3.834 -10.670 1.00 91.06 96 ALA A CA 1
ATOM 744 C C . ALA A 1 96 ? 11.279 -3.179 -11.714 1.00 91.06 96 ALA A C 1
ATOM 746 O O . ALA A 1 96 ? 10.840 -2.826 -12.815 1.00 91.06 96 ALA A O 1
ATOM 747 N N . THR A 1 97 ? 12.566 -3.034 -11.399 1.00 90.44 97 THR A N 1
ATOM 748 C CA . THR A 1 97 ? 13.598 -2.514 -12.315 1.00 90.44 97 THR A CA 1
ATOM 749 C C . THR A 1 97 ? 14.552 -3.639 -12.748 1.00 90.44 97 THR A C 1
ATOM 751 O O . THR A 1 97 ? 14.244 -4.813 -12.553 1.00 90.44 97 THR A O 1
ATOM 754 N N . ALA A 1 98 ? 15.675 -3.337 -13.416 1.00 89.69 98 ALA A N 1
ATOM 755 C CA . ALA A 1 98 ? 16.696 -4.367 -13.680 1.00 89.69 98 ALA A CA 1
ATOM 756 C C . ALA A 1 98 ? 17.637 -4.573 -12.474 1.00 89.69 98 ALA A C 1
ATOM 758 O O . ALA A 1 98 ? 18.333 -5.578 -12.390 1.00 89.69 98 ALA A O 1
ATOM 759 N N . GLU A 1 99 ? 17.642 -3.613 -11.554 1.00 87.25 99 GLU A N 1
ATOM 760 C CA . GLU A 1 99 ? 18.550 -3.472 -10.417 1.00 87.25 99 GLU A CA 1
ATOM 761 C C . GLU A 1 99 ? 17.881 -3.858 -9.083 1.00 87.25 99 GLU A C 1
ATOM 763 O O . GLU A 1 99 ? 18.474 -3.674 -8.023 1.00 87.25 99 GLU A O 1
ATOM 768 N N . GLY A 1 100 ? 16.640 -4.354 -9.129 1.00 86.56 100 GLY A N 1
ATOM 769 C CA . GLY A 1 100 ? 15.805 -4.648 -7.967 1.00 86.56 100 GLY A CA 1
ATOM 770 C C . GLY A 1 100 ? 14.465 -3.925 -8.058 1.00 86.56 100 GLY A C 1
ATOM 771 O O . GLY A 1 100 ? 13.721 -4.101 -9.025 1.00 86.56 100 GLY A O 1
ATOM 772 N N . TRP A 1 101 ? 14.153 -3.111 -7.050 1.00 87.88 101 TRP A N 1
ATOM 773 C CA . TRP A 1 101 ? 12.842 -2.487 -6.891 1.00 87.88 101 TRP A CA 1
ATOM 774 C C . TRP A 1 101 ? 12.921 -1.000 -6.579 1.00 87.88 101 TRP A C 1
ATOM 776 O O . TRP A 1 101 ? 13.820 -0.527 -5.881 1.00 87.88 101 TRP A O 1
ATOM 786 N N . ARG A 1 102 ? 11.926 -0.262 -7.070 1.00 90.75 102 ARG A N 1
ATOM 787 C CA . ARG A 1 102 ? 11.773 1.173 -6.852 1.00 90.75 102 ARG A CA 1
ATOM 788 C C . ARG A 1 102 ? 10.382 1.483 -6.317 1.00 90.75 102 ARG A C 1
ATOM 790 O O . ARG A 1 102 ? 9.404 1.322 -7.043 1.00 90.75 102 ARG A O 1
ATOM 797 N N . VAL A 1 103 ? 10.310 2.006 -5.095 1.00 90.75 103 VAL A N 1
ATOM 798 C CA . VAL A 1 103 ? 9.086 2.637 -4.582 1.00 90.75 103 VAL A CA 1
ATOM 799 C C . VAL A 1 103 ? 8.753 3.845 -5.465 1.00 90.75 103 VAL A C 1
ATOM 801 O O . VAL A 1 103 ? 9.624 4.665 -5.781 1.00 90.75 103 VAL A O 1
ATOM 804 N N . LEU A 1 104 ? 7.510 3.914 -5.934 1.00 91.19 104 LEU A N 1
ATOM 805 C CA . LEU A 1 104 ? 7.002 4.988 -6.775 1.00 91.19 104 LEU A CA 1
ATOM 806 C C . LEU A 1 104 ? 6.574 6.157 -5.881 1.00 91.19 104 LEU A C 1
ATOM 808 O O . LEU A 1 104 ? 5.716 5.963 -5.022 1.00 91.19 104 LEU A O 1
ATOM 812 N N . PRO A 1 105 ? 7.130 7.366 -6.075 1.00 85.25 105 PRO A N 1
ATOM 813 C CA . PRO A 1 105 ? 6.857 8.485 -5.186 1.00 85.25 105 PRO A CA 1
ATOM 814 C C . PRO A 1 105 ? 5.378 8.876 -5.218 1.00 85.25 105 PRO A C 1
ATOM 816 O O . PRO A 1 105 ? 4.713 8.837 -6.258 1.00 85.25 105 PRO A O 1
ATOM 819 N N . VAL A 1 106 ? 4.885 9.309 -4.065 1.00 83.44 106 VAL A N 1
ATOM 820 C CA . VAL A 1 106 ? 3.561 9.896 -3.878 1.00 83.44 106 VAL A CA 1
ATOM 821 C C . VAL A 1 106 ? 3.714 11.153 -3.020 1.00 83.44 106 VAL A C 1
ATOM 823 O O . VAL A 1 106 ? 4.634 11.247 -2.213 1.00 83.44 106 VAL A O 1
ATOM 826 N N . ALA A 1 107 ? 2.844 12.142 -3.212 1.00 82.62 107 ALA A N 1
ATOM 827 C CA . ALA A 1 107 ? 2.830 13.360 -2.404 1.00 82.62 107 ALA A CA 1
ATOM 828 C C . ALA A 1 107 ? 2.067 13.129 -1.085 1.00 82.62 107 ALA A C 1
ATOM 830 O O . ALA A 1 107 ? 1.027 13.740 -0.853 1.00 82.62 107 ALA A O 1
ATOM 831 N N . LEU A 1 108 ? 2.556 12.202 -0.255 1.00 85.12 108 LEU A N 1
ATOM 832 C CA . LEU A 1 108 ? 2.027 11.923 1.083 1.00 85.12 108 LEU A CA 1
ATOM 833 C C . LEU A 1 108 ? 3.147 12.007 2.133 1.00 85.12 108 LEU A C 1
ATOM 835 O O . LEU A 1 108 ? 4.295 11.696 1.811 1.00 85.12 108 LEU A O 1
ATOM 839 N N . PRO A 1 109 ? 2.828 12.398 3.380 1.00 86.69 109 PRO A N 1
ATOM 840 C CA . PRO A 1 109 ? 3.741 12.269 4.509 1.00 86.69 109 PRO A CA 1
ATOM 841 C C . PRO A 1 109 ? 4.182 10.819 4.731 1.00 86.69 109 PRO A C 1
ATOM 843 O O . PRO A 1 109 ? 3.358 9.907 4.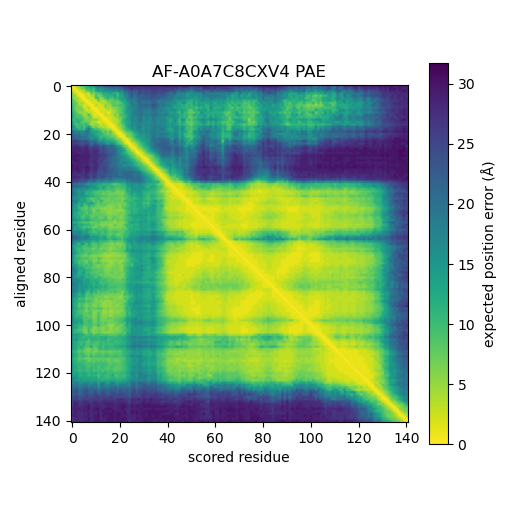713 1.00 86.69 109 PRO A O 1
ATOM 846 N N . GLU A 1 110 ? 5.476 10.613 4.976 1.00 79.06 110 GLU A N 1
ATOM 847 C CA . GLU A 1 110 ? 6.054 9.281 5.214 1.00 79.06 110 GLU A CA 1
ATOM 848 C C . GLU A 1 110 ? 6.409 9.030 6.691 1.00 79.06 110 GLU A C 1
ATOM 850 O O . GLU A 1 110 ? 6.605 7.885 7.096 1.00 79.06 110 GLU A O 1
ATOM 855 N N . ASP A 1 111 ? 6.498 10.095 7.490 1.00 87.81 111 ASP A N 1
ATOM 856 C CA . ASP A 1 111 ? 6.803 10.077 8.919 1.00 87.81 111 ASP A CA 1
ATOM 857 C C . ASP A 1 111 ? 5.644 10.662 9.749 1.00 87.81 111 ASP A C 1
ATOM 859 O O . ASP A 1 111 ? 4.772 11.366 9.233 1.00 87.81 111 ASP A O 1
ATOM 863 N N . LEU A 1 112 ? 5.635 10.359 11.050 1.00 90.31 112 LEU A N 1
ATOM 864 C CA . LEU A 1 112 ? 4.550 10.733 11.959 1.00 90.31 112 LEU A CA 1
ATOM 865 C C . LEU A 1 112 ? 4.412 12.253 12.151 1.00 90.31 112 LEU A C 1
ATOM 867 O O . LEU A 1 112 ? 3.289 12.741 12.243 1.00 90.31 112 LEU A O 1
ATOM 871 N N . GLU A 1 113 ? 5.515 13.003 12.192 1.00 94.50 113 GLU A N 1
ATOM 872 C CA . GLU A 1 113 ? 5.485 14.452 12.426 1.00 94.50 113 GLU A CA 1
ATOM 873 C C . GLU A 1 113 ? 4.899 15.177 11.210 1.00 94.50 113 GLU A C 1
ATOM 875 O O . GLU A 1 113 ? 3.964 15.970 11.346 1.00 94.50 113 GLU A O 1
ATOM 880 N N . SER A 1 114 ? 5.363 14.828 10.007 1.00 92.50 114 SER A N 1
ATOM 881 C CA . SER A 1 114 ? 4.796 15.315 8.748 1.00 92.50 114 SER A CA 1
ATOM 882 C C . SER A 1 114 ? 3.318 14.929 8.599 1.00 92.50 114 SER A C 1
ATOM 884 O O . SER A 1 114 ? 2.517 15.734 8.120 1.00 92.50 114 SER A O 1
ATOM 886 N N . MET A 1 115 ? 2.933 13.719 9.029 1.00 92.88 115 MET A N 1
ATOM 887 C CA . MET A 1 115 ? 1.547 13.236 8.985 1.00 92.88 115 MET A CA 1
ATOM 888 C C . MET A 1 115 ? 0.640 14.036 9.928 1.00 92.88 115 MET A C 1
ATOM 890 O O . MET A 1 115 ? -0.404 14.536 9.508 1.00 92.88 115 MET A O 1
ATOM 894 N N . GLU A 1 116 ? 1.045 14.207 11.190 1.00 94.88 116 GLU A N 1
ATOM 895 C CA . GLU A 1 116 ? 0.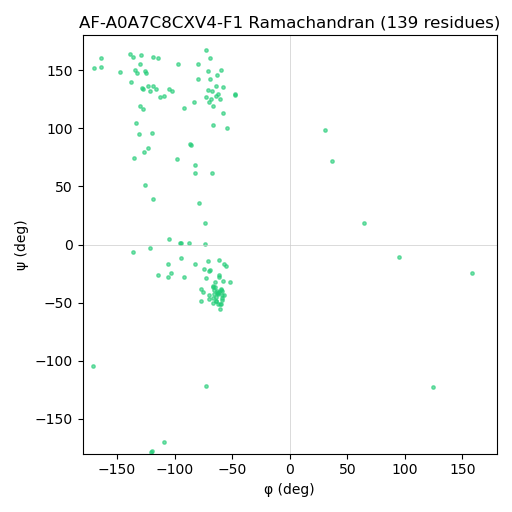311 15.025 12.156 1.00 94.88 116 GLU A CA 1
ATOM 896 C C . GLU A 1 116 ? 0.221 16.486 11.714 1.00 94.88 116 GLU A C 1
ATOM 898 O O . GLU A 1 116 ? -0.839 17.097 11.851 1.00 94.88 116 GLU A O 1
ATOM 903 N N . SER A 1 117 ? 1.304 17.046 11.171 1.00 94.62 117 SER A N 1
ATOM 904 C CA . SER A 1 117 ? 1.339 18.420 10.665 1.00 94.62 117 SER A CA 1
ATOM 905 C C . SER A 1 117 ? 0.326 18.623 9.534 1.00 94.62 117 SER A C 1
ATOM 907 O O . SER A 1 117 ? -0.540 19.493 9.640 1.00 94.62 117 SER A O 1
ATOM 909 N N . ALA A 1 118 ? 0.337 17.748 8.520 1.00 92.44 118 ALA A N 1
ATOM 910 C CA . ALA A 1 118 ? -0.609 17.794 7.404 1.00 92.44 118 ALA A CA 1
ATOM 911 C C . ALA A 1 118 ? -2.074 17.649 7.862 1.00 92.44 118 ALA A C 1
ATOM 913 O O . ALA A 1 118 ? -2.960 18.346 7.363 1.00 92.44 118 ALA A O 1
ATOM 914 N N . ILE A 1 119 ? -2.346 16.789 8.853 1.00 93.12 119 ILE A N 1
ATOM 915 C CA . ILE A 1 119 ? -3.688 16.645 9.440 1.00 93.12 119 ILE A CA 1
ATOM 916 C C . ILE A 1 119 ? -4.099 17.924 10.188 1.00 93.12 119 ILE A C 1
ATOM 918 O O . ILE A 1 119 ? -5.217 18.408 10.002 1.00 93.12 119 ILE A O 1
ATOM 922 N N . ARG A 1 120 ? -3.215 18.505 11.013 1.00 94.69 120 ARG A N 1
ATOM 923 C CA . ARG A 1 120 ? -3.481 19.751 11.761 1.00 94.69 120 ARG A CA 1
ATOM 924 C C . ARG A 1 120 ? -3.738 20.932 10.821 1.00 94.69 120 ARG A C 1
ATOM 926 O O . ARG A 1 120 ? -4.657 21.715 11.071 1.00 94.69 120 ARG A O 1
ATOM 933 N N . GLU A 1 121 ? -2.964 21.044 9.744 1.00 93.00 121 GLU A N 1
ATOM 934 C CA . GLU A 1 121 ? -3.149 22.043 8.689 1.00 93.00 121 GLU A CA 1
ATOM 935 C C . GLU A 1 121 ? -4.523 21.884 8.027 1.00 93.00 121 GLU A C 1
ATOM 937 O O . GLU A 1 121 ? -5.342 22.804 8.100 1.00 93.00 121 GLU A O 1
ATOM 942 N N . TRP A 1 122 ? -4.836 20.690 7.513 1.00 91.38 122 TRP A N 1
ATOM 943 C CA . TRP A 1 122 ? -6.118 20.389 6.867 1.00 91.38 122 TRP A CA 1
ATOM 944 C C . TRP A 1 122 ? -7.329 20.661 7.775 1.00 91.38 122 TRP A C 1
ATOM 946 O O . TRP A 1 122 ? -8.306 21.279 7.344 1.00 91.38 122 TRP A O 1
ATOM 956 N N . VAL A 1 123 ? -7.272 20.263 9.054 1.00 93.19 123 VAL A N 1
ATOM 957 C CA . VAL A 1 123 ? -8.337 20.556 10.034 1.00 93.19 123 VAL A CA 1
ATOM 958 C C . VAL A 1 123 ? -8.484 22.067 10.247 1.00 93.19 123 VAL A C 1
ATOM 960 O O . VAL A 1 123 ? -9.608 22.577 10.294 1.00 93.19 123 VAL A O 1
ATOM 963 N N . SER A 1 124 ? -7.373 22.801 10.345 1.00 90.81 124 SER A N 1
ATOM 964 C CA . SER A 1 124 ? -7.358 24.256 10.548 1.00 90.81 124 SER A CA 1
ATOM 965 C C . SER A 1 124 ? -7.932 25.023 9.354 1.00 90.81 124 SER A C 1
ATOM 967 O O . SER A 1 124 ? -8.708 25.965 9.535 1.00 90.81 124 SER A O 1
ATOM 969 N N . GLU A 1 125 ? -7.592 24.622 8.129 1.00 90.06 125 GLU A N 1
ATOM 970 C CA . GLU A 1 125 ? -8.156 25.194 6.903 1.00 90.06 125 GLU A CA 1
ATOM 971 C C . GLU A 1 125 ? -9.658 24.936 6.796 1.00 90.06 125 GLU A C 1
ATOM 973 O O . GLU A 1 125 ? -10.444 25.860 6.572 1.00 90.06 125 GLU A O 1
ATOM 978 N N . ARG A 1 126 ? -10.079 23.686 7.017 1.00 83.25 126 ARG A N 1
ATOM 979 C CA . ARG A 1 126 ? -11.482 23.287 6.872 1.00 83.25 126 ARG A CA 1
ATOM 980 C C . ARG A 1 126 ? -12.366 23.949 7.931 1.00 83.25 126 ARG A C 1
ATOM 982 O O . ARG A 1 126 ? -13.457 24.414 7.605 1.00 83.25 126 ARG A O 1
ATOM 989 N N . SER A 1 127 ? -11.851 24.117 9.150 1.00 77.69 127 SER A N 1
ATOM 990 C CA . SER A 1 127 ? -12.505 24.889 10.218 1.00 77.69 127 SER A CA 1
ATOM 991 C C . SER A 1 127 ? -12.655 26.371 9.856 1.00 77.69 127 SER A C 1
ATOM 993 O O . SER A 1 127 ? -13.712 26.951 10.094 1.00 77.69 127 SER A O 1
ATOM 995 N N . ARG A 1 128 ? -11.646 26.980 9.212 1.00 68.50 128 ARG A N 1
ATOM 996 C CA . ARG A 1 128 ? -11.738 28.353 8.679 1.00 68.50 128 ARG A CA 1
ATOM 997 C C . ARG A 1 128 ? -12.753 28.470 7.536 1.00 68.50 128 ARG A C 1
ATOM 999 O O . ARG A 1 128 ? -13.495 29.445 7.502 1.00 68.50 128 ARG A O 1
ATOM 1006 N N . SER A 1 129 ? -12.843 27.480 6.642 1.00 67.06 129 SER A N 1
ATOM 1007 C CA . SER A 1 129 ? -13.813 27.491 5.530 1.00 67.06 129 SER A CA 1
ATOM 1008 C C . SER A 1 129 ? -15.278 27.338 5.959 1.00 67.06 129 SER A C 1
ATOM 1010 O O . SER A 1 129 ? -16.172 27.739 5.220 1.00 67.06 129 SER A O 1
ATOM 1012 N N . LEU A 1 130 ? -15.524 26.774 7.146 1.00 61.25 130 LEU A N 1
ATOM 1013 C CA . LEU A 1 130 ? -16.863 26.570 7.710 1.00 61.25 130 LEU A CA 1
ATOM 1014 C C . LEU A 1 130 ? -17.297 27.705 8.656 1.00 61.25 130 LEU A C 1
ATOM 1016 O O . LEU A 1 130 ? -18.399 27.658 9.203 1.00 61.25 130 LEU A O 1
ATOM 1020 N N . ALA A 1 131 ? -16.466 28.735 8.848 1.00 60.47 131 ALA A N 1
ATOM 1021 C CA . ALA A 1 131 ? -16.834 29.905 9.636 1.00 60.47 131 ALA A CA 1
ATOM 1022 C C . ALA A 1 131 ? -17.932 30.722 8.912 1.00 60.47 131 ALA A C 1
ATOM 1024 O O . ALA A 1 131 ? -17.738 31.116 7.758 1.00 60.47 131 ALA A O 1
ATOM 1025 N N . PRO A 1 132 ? -19.083 31.013 9.551 1.00 57.03 132 PRO A N 1
ATOM 1026 C CA . PRO A 1 132 ? -20.191 31.702 8.892 1.00 57.03 132 PRO A CA 1
ATOM 1027 C C . PRO A 1 132 ? -19.818 33.146 8.528 1.00 57.03 132 PRO A C 1
ATOM 1029 O O . PRO A 1 132 ? -19.554 33.981 9.394 1.00 57.03 132 PRO A O 1
ATOM 1032 N N . SER A 1 133 ? -19.859 33.472 7.235 1.00 60.53 133 SER A N 1
ATOM 1033 C CA . SER A 1 133 ? -19.361 34.733 6.653 1.00 60.53 133 SER A CA 1
ATOM 1034 C C . SER A 1 133 ? -20.230 35.978 6.924 1.00 60.53 133 SER A C 1
ATOM 1036 O O . SER A 1 133 ? -20.130 36.981 6.211 1.00 60.53 133 SER A O 1
ATOM 1038 N N . HIS A 1 134 ? -21.111 35.933 7.930 1.00 54.59 134 HIS A N 1
ATOM 1039 C CA . HIS A 1 134 ? -22.226 36.877 8.085 1.00 54.59 134 HIS A CA 1
ATOM 1040 C C . HIS A 1 134 ? -22.247 37.683 9.393 1.00 54.59 134 HIS A C 1
ATOM 1042 O O . HIS A 1 134 ? -23.063 38.595 9.506 1.00 54.59 134 HIS A O 1
ATOM 1048 N N . LEU A 1 135 ? -21.323 37.469 10.341 1.00 52.09 135 LEU A N 1
ATOM 1049 C CA . LEU A 1 135 ? -21.130 38.416 11.453 1.00 52.09 135 LEU A CA 1
ATOM 1050 C C . LEU A 1 135 ? -20.241 39.602 11.044 1.00 52.09 135 LEU A C 1
ATOM 1052 O O . LEU A 1 135 ? -19.140 39.799 11.551 1.00 52.09 135 LEU A O 1
ATOM 1056 N N . LYS A 1 136 ? -20.770 40.450 10.155 1.00 52.28 136 LYS A N 1
ATOM 1057 C CA . LYS A 1 136 ? -20.377 41.864 10.104 1.00 52.28 136 LYS A CA 1
ATOM 1058 C C . LYS A 1 136 ? -21.239 42.627 11.105 1.00 52.28 136 LYS A C 1
ATOM 1060 O O . LYS A 1 136 ? -22.280 43.170 10.744 1.00 52.28 136 LYS A O 1
ATOM 1065 N N . THR A 1 137 ? -20.818 42.663 12.367 1.00 53.19 137 THR A N 1
ATOM 1066 C CA . THR A 1 137 ? -21.413 43.572 13.353 1.00 53.19 137 THR A CA 1
ATOM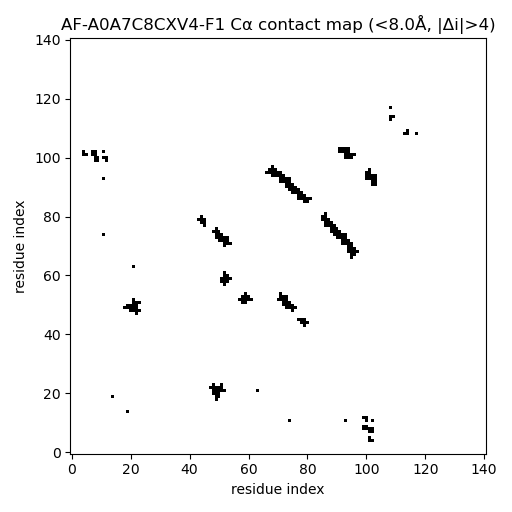 1067 C C . THR A 1 137 ? -21.075 45.006 12.952 1.00 53.19 137 THR A C 1
ATOM 1069 O O . THR A 1 137 ? -19.942 45.453 13.136 1.00 53.19 137 THR A O 1
ATOM 1072 N N . SER A 1 138 ? -22.038 45.720 12.369 1.00 47.16 138 SER A N 1
ATOM 1073 C CA . SER A 1 138 ? -21.898 47.161 12.154 1.00 47.16 138 SER A CA 1
ATOM 1074 C C . SER A 1 138 ? -21.805 47.855 13.519 1.00 47.16 138 SER A C 1
ATOM 1076 O O . SER A 1 138 ? -22.579 47.490 14.409 1.00 47.16 138 SER A O 1
ATOM 1078 N N . PRO A 1 139 ? -20.904 48.834 13.725 1.00 50.84 139 PRO A N 1
ATOM 1079 C CA . PRO A 1 139 ? -20.911 49.634 14.943 1.00 50.84 139 PRO A CA 1
ATOM 1080 C C . PRO A 1 139 ? -22.253 50.362 15.045 1.00 50.84 139 PRO A C 1
ATOM 1082 O O . PRO A 1 139 ? -22.657 51.033 14.093 1.00 50.84 139 PRO A O 1
ATOM 1085 N N . GLY A 1 140 ? -22.960 50.182 16.161 1.00 53.94 140 GLY A N 1
ATOM 1086 C CA . GLY A 1 140 ? -24.229 50.863 16.405 1.00 53.94 140 GLY A CA 1
ATOM 1087 C C . GLY A 1 140 ? -24.019 52.367 16.575 1.00 53.94 140 GLY A C 1
ATOM 1088 O O . GLY A 1 140 ? -23.123 52.778 17.315 1.00 53.94 140 GLY A O 1
ATOM 1089 N N . GLN A 1 141 ? -24.842 53.148 15.874 1.00 43.56 141 GLN A N 1
ATOM 1090 C CA . GLN A 1 141 ? -25.095 54.563 16.164 1.00 43.56 141 GLN A CA 1
ATOM 1091 C C . GLN A 1 141 ? -26.142 54.694 17.276 1.00 43.56 141 GLN A C 1
ATOM 1093 O O . GLN A 1 141 ? -26.964 53.757 17.401 1.00 43.56 141 GLN A O 1
#

pLDDT: mean 73.37, std 19.87, range [31.36, 94.88]

Sequence (141 aa):
MKNEGRVKGEICGRWMEDHVVVHTPQTSRGRRRSSGDSEGGLFRLFPHGTSHHMGLDVHDVGPFRKFQKGMVVTVEAGISIPQEGFGIRIEDRAAATAEGWRVLPVALPEDLESMESAIREWVSERSRSLAPSHLKTSPGQ

Nearest PDB structures (foldseek):
  3ig4-assembly1_A  TM=9.109E-01  e=2.991E-05  Bacillus anthracis
  5xev-assembly1_A-2  TM=5.661E-01  e=1.231E-03  Deinococcus radiodurans R1 = ATCC 13939 = DSM 20539
  5m19-assembly1_A  TM=4.512E-01  e=1.743E+00  Staphylococcus aureus
  6h5o-assembly2_B  TM=3.416E-01  e=1.146E+00  Staphylococcus aureus subsp. aureus Mu50
  5m18-assembly1_A  TM=3.410E-01  e=2.087E+00  Staphylococcus aureus

Foldseek 3Di:
DVCPQVVCQVVVQVCCVPPFDADDPVVVDDDPDDPPPPPCPPCVFFVDGQKAWDDPDRRDDDDPDDDDAFTKMKGWDKTDDVVVPDIDIDIWMWGQHPVTIGTDDDPADPDDVSNVVVVVVVVVVVVVVPPDPPPPPDPDD

Solvent-accessible surface area (backbone atoms only — not comparable to full-atom values): 8776 Å² total; per-residue (Å²): 120,91,54,55,65,51,54,52,11,53,54,51,37,55,45,55,75,77,64,59,44,74,53,55,88,67,64,81,64,85,70,92,72,74,100,70,59,92,76,59,53,70,56,72,32,38,82,71,52,40,24,39,33,41,71,96,42,80,78,26,90,72,77,100,58,87,86,50,67,76,45,34,28,44,44,37,58,45,45,42,41,77,92,76,75,45,68,53,71,53,74,48,42,37,34,33,44,96,89,49,40,39,65,58,88,69,103,63,67,90,50,71,67,56,39,52,48,53,50,52,49,52,52,53,51,52,54,59,72,67,52,77,95,71,84,75,78,70,84,82,131

Mean predicted aligned error: 12.61 Å

Radius of gyration: 22.13 Å; Cα contacts (8 Å, |Δi|>4): 142; chains: 1; bounding box: 45×81×36 Å

Secondary structure (DSSP, 8-state):
-TTHHHHHHHHHHHHHHHT--B--GGGGTT----TT-TT--HHHH--S-SB-B-SSSSS----SSS--TT-EEEE--EEEEGGGTEEEE--EEEEE-SSSEEEPP-SS--SHHHHHHHHHHHHHHHHHHTS-TT---PPP-